Protein AF-A0A7S3WWC2-F1 (afdb_monomer_lite)

pLDDT: mean 83.63, std 16.4, range [34.94, 96.0]

Structure (mmCIF, N/CA/C/O backbone):
data_AF-A0A7S3WWC2-F1
#
_entry.id   AF-A0A7S3WWC2-F1
#
loop_
_atom_site.group_PDB
_atom_site.id
_atom_site.type_symbol
_atom_site.label_atom_id
_atom_site.label_alt_id
_atom_site.label_comp_id
_atom_site.label_asym_id
_atom_site.label_entity_id
_atom_site.label_seq_id
_atom_site.pdbx_PDB_ins_code
_atom_site.Cartn_x
_atom_site.Cartn_y
_atom_site.Cartn_z
_atom_site.occupancy
_atom_site.B_iso_or_equiv
_atom_site.auth_seq_id
_atom_site.auth_comp_id
_atom_site.auth_asym_id
_atom_site.auth_atom_id
_atom_site.pdbx_PDB_model_num
ATOM 1 N N . LEU A 1 1 ? -29.989 24.117 13.480 1.00 36.88 1 LEU A N 1
ATOM 2 C CA . LEU A 1 1 ? -30.142 22.883 12.676 1.00 36.88 1 LEU A CA 1
ATOM 3 C C . LEU A 1 1 ? -28.814 22.625 11.974 1.00 36.88 1 LEU A C 1
ATOM 5 O O . LEU A 1 1 ? -28.599 23.149 10.893 1.00 36.88 1 LEU A O 1
ATOM 9 N N . VAL A 1 2 ? -27.879 21.939 12.635 1.00 36.91 2 VAL A N 1
ATOM 10 C CA . VAL A 1 2 ? -26.539 21.663 12.088 1.00 36.91 2 VAL A CA 1
ATOM 11 C C . VAL A 1 2 ? -26.304 20.162 12.195 1.00 36.91 2 VAL A C 1
ATOM 13 O O . VAL A 1 2 ? -26.029 19.669 13.279 1.00 36.91 2 VAL A O 1
ATOM 16 N N . ALA A 1 3 ? -26.498 19.442 11.091 1.00 39.88 3 ALA A N 1
ATOM 17 C CA . ALA A 1 3 ? -26.140 18.028 10.934 1.00 39.88 3 ALA A CA 1
ATOM 18 C C . ALA A 1 3 ? -26.214 17.664 9.439 1.00 39.88 3 ALA A C 1
ATOM 20 O O . ALA A 1 3 ? -27.095 16.928 9.014 1.00 39.88 3 ALA A O 1
ATOM 21 N N . GLY A 1 4 ? -25.375 18.293 8.609 1.00 36.59 4 GLY A N 1
ATOM 22 C CA . GLY A 1 4 ? -25.427 18.102 7.151 1.00 36.59 4 GLY A CA 1
ATOM 23 C C . GLY A 1 4 ? -24.273 17.295 6.560 1.00 36.59 4 GLY A C 1
ATOM 24 O O . GLY A 1 4 ? -24.483 16.563 5.603 1.00 36.59 4 GLY A O 1
ATOM 25 N N . TYR A 1 5 ? -23.060 17.416 7.110 1.00 48.78 5 TYR A N 1
ATOM 26 C CA . TYR A 1 5 ? -21.857 16.984 6.383 1.00 48.78 5 TYR A CA 1
ATOM 27 C C . TYR A 1 5 ? -20.907 16.063 7.163 1.00 48.78 5 TYR A C 1
ATOM 29 O O . TYR A 1 5 ? -20.105 15.384 6.538 1.00 48.78 5 TYR A O 1
ATOM 37 N N . SER A 1 6 ? -21.038 15.946 8.488 1.00 50.78 6 SER A N 1
ATOM 38 C CA . SER A 1 6 ? -20.086 15.206 9.345 1.00 50.78 6 SER A CA 1
ATOM 39 C C . SER A 1 6 ? -20.382 13.704 9.521 1.00 50.78 6 SER A C 1
ATOM 41 O O . SER A 1 6 ? -19.984 13.126 10.524 1.00 50.78 6 SER A O 1
ATOM 43 N N . CYS A 1 7 ? -21.175 13.093 8.631 1.00 66.75 7 CYS A N 1
ATOM 44 C CA . CYS A 1 7 ? -21.543 11.667 8.735 1.00 66.75 7 CYS A CA 1
ATOM 45 C C . CYS A 1 7 ? -21.533 10.912 7.398 1.00 66.75 7 CYS A C 1
ATOM 47 O O . CYS A 1 7 ? -21.744 9.700 7.375 1.00 66.75 7 CYS A O 1
ATOM 49 N N . GLN A 1 8 ? -21.350 11.596 6.262 1.00 82.94 8 GLN A N 1
ATOM 50 C CA . GLN A 1 8 ? -21.331 10.907 4.967 1.00 82.94 8 GLN A CA 1
ATOM 51 C C . GLN A 1 8 ? -20.061 10.078 4.791 1.00 82.94 8 GLN A C 1
ATOM 53 O O . GLN A 1 8 ? -20.116 9.018 4.168 1.00 82.94 8 GLN A O 1
ATOM 58 N N . THR A 1 9 ? -18.941 10.542 5.344 1.00 86.00 9 THR A N 1
ATOM 59 C CA . THR A 1 9 ? -17.664 9.843 5.242 1.00 86.00 9 THR A CA 1
ATOM 60 C C . THR A 1 9 ? -17.705 8.534 6.018 1.00 86.00 9 THR A C 1
ATOM 62 O O . THR A 1 9 ? -17.464 7.490 5.417 1.00 86.00 9 THR A O 1
ATOM 65 N N . ALA A 1 10 ? -18.152 8.542 7.279 1.00 88.12 10 ALA A N 1
ATOM 66 C CA . ALA A 1 10 ? -18.334 7.311 8.047 1.00 88.12 10 ALA A CA 1
ATOM 67 C C . ALA A 1 10 ? -19.271 6.309 7.351 1.00 88.12 10 ALA A C 1
ATOM 69 O O . ALA A 1 10 ? -18.975 5.117 7.304 1.00 88.12 10 ALA A O 1
ATOM 70 N N . LEU A 1 11 ? -20.393 6.765 6.781 1.00 92.00 11 LEU A N 1
ATOM 71 C CA . LEU A 1 11 ? -21.329 5.877 6.079 1.00 92.00 11 LEU A CA 1
ATOM 72 C C . LEU A 1 11 ? -20.699 5.230 4.841 1.00 92.00 11 LEU A C 1
ATOM 74 O O . LEU A 1 11 ? -20.874 4.032 4.624 1.00 92.00 11 LEU A O 1
ATOM 78 N N . LYS A 1 12 ? -19.944 5.999 4.049 1.00 91.38 12 LYS A N 1
ATOM 79 C CA . LYS A 1 12 ? -19.232 5.470 2.880 1.00 91.38 12 LYS A CA 1
ATOM 80 C C . LYS A 1 12 ? 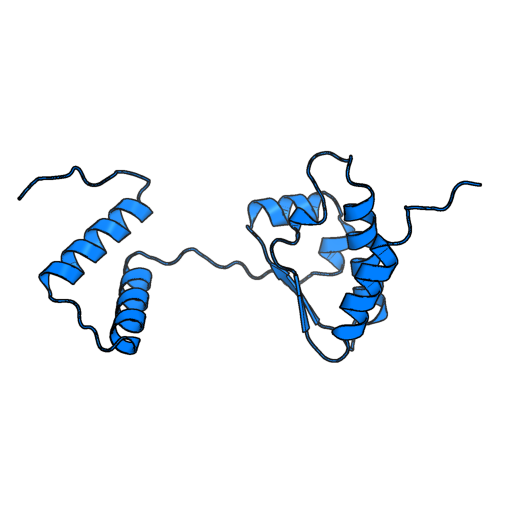-18.146 4.481 3.287 1.00 91.38 12 LYS A C 1
ATOM 82 O O . LYS A 1 12 ? -18.082 3.403 2.705 1.00 91.38 12 LYS A O 1
ATOM 87 N N . THR A 1 13 ? -17.347 4.807 4.304 1.00 92.38 13 THR A N 1
ATOM 88 C CA . THR A 1 13 ? -16.319 3.898 4.824 1.00 92.38 13 THR A CA 1
ATOM 89 C C . THR A 1 13 ? -16.938 2.587 5.292 1.00 92.38 13 THR A C 1
ATOM 91 O O . THR A 1 13 ? -16.457 1.523 4.915 1.00 92.38 13 THR A O 1
ATOM 94 N N . LYS A 1 14 ? -18.045 2.638 6.046 1.00 93.94 14 LYS A N 1
ATOM 95 C CA . LYS A 1 14 ? -18.757 1.428 6.477 1.00 93.94 14 LYS A CA 1
ATOM 96 C C . LYS A 1 14 ? -19.222 0.578 5.308 1.00 93.94 14 LYS A C 1
ATOM 98 O O . LYS A 1 14 ? -18.945 -0.610 5.313 1.00 93.94 14 LYS A O 1
ATOM 103 N N . ALA A 1 15 ? -19.864 1.179 4.309 1.00 94.88 15 ALA A N 1
ATOM 104 C CA . ALA A 1 15 ? -20.361 0.440 3.152 1.00 94.88 15 ALA A CA 1
ATOM 105 C C . ALA A 1 15 ? -19.233 -0.285 2.396 1.00 94.88 15 ALA A C 1
ATOM 107 O O . ALA A 1 15 ? -19.404 -1.427 1.975 1.00 94.88 15 ALA A O 1
ATOM 108 N N . VAL A 1 16 ? -18.063 0.352 2.261 1.00 94.44 16 VAL A N 1
ATOM 109 C CA . VAL A 1 16 ? -16.880 -0.277 1.651 1.00 94.44 16 VAL A CA 1
ATOM 110 C C . VAL A 1 16 ? -16.387 -1.448 2.501 1.00 94.44 16 VAL A C 1
ATOM 112 O O . VAL A 1 16 ? -16.157 -2.529 1.965 1.00 94.44 16 VAL A O 1
ATOM 115 N N . VAL A 1 17 ? -16.278 -1.272 3.819 1.00 94.75 17 VAL A N 1
ATOM 116 C CA . VAL A 1 17 ? -15.843 -2.352 4.715 1.00 94.75 17 VAL A CA 1
ATOM 117 C C . VAL A 1 17 ? -16.835 -3.518 4.714 1.00 94.75 17 VAL A C 1
ATOM 119 O O . VAL A 1 17 ? -16.425 -4.667 4.593 1.00 94.75 17 VAL A O 1
ATOM 122 N N . GLU A 1 18 ? -18.136 -3.232 4.777 1.00 95.31 18 GLU A N 1
ATOM 123 C CA . GLU A 1 18 ? -19.206 -4.233 4.717 1.00 95.31 18 GLU A CA 1
ATOM 124 C C . GLU A 1 18 ? -19.159 -5.038 3.414 1.00 95.31 18 GLU A C 1
ATOM 126 O O . GLU A 1 18 ? -19.364 -6.250 3.432 1.00 95.31 18 GLU A O 1
ATOM 131 N N . SER A 1 19 ? -18.823 -4.394 2.291 1.00 95.75 19 SER A N 1
ATOM 132 C CA . SER A 1 19 ? -18.663 -5.079 1.003 1.00 95.75 19 SER A CA 1
ATOM 133 C C . SER A 1 19 ? -17.462 -6.033 0.944 1.00 95.75 19 SER A C 1
ATOM 135 O O . SER A 1 19 ? -17.435 -6.911 0.084 1.00 95.75 19 SER A O 1
ATOM 137 N N . ALA A 1 20 ? -16.491 -5.879 1.851 1.00 95.81 20 ALA A N 1
ATOM 138 C CA . ALA A 1 20 ? -15.276 -6.690 1.928 1.00 95.81 20 ALA A CA 1
ATOM 139 C C . ALA A 1 20 ? -15.327 -7.781 3.018 1.00 95.81 20 ALA A C 1
ATOM 141 O O . ALA A 1 20 ? -14.365 -8.539 3.168 1.00 95.81 20 ALA A O 1
ATOM 142 N N . LEU A 1 21 ? -16.426 -7.876 3.780 1.00 95.62 21 LEU A N 1
ATOM 143 C CA . LEU A 1 21 ? -16.598 -8.911 4.803 1.00 95.62 21 LEU A CA 1
ATOM 144 C C . LEU A 1 21 ? -16.537 -10.315 4.188 1.00 95.62 21 LEU A C 1
ATOM 146 O O . LEU A 1 21 ? -17.079 -10.578 3.116 1.00 95.62 21 LEU A O 1
ATOM 150 N N . GLY A 1 22 ? -15.875 -11.228 4.891 1.00 95.31 22 GLY A N 1
ATOM 151 C CA . GLY A 1 22 ? -15.526 -12.566 4.415 1.00 95.31 22 GLY A CA 1
ATOM 152 C C . GLY A 1 22 ? -14.278 -12.608 3.525 1.00 95.31 22 GLY A C 1
ATOM 153 O O . GLY A 1 22 ? -13.942 -13.679 3.021 1.00 95.31 22 GLY A O 1
ATOM 154 N N . GLY A 1 23 ? -13.597 -11.477 3.314 1.00 95.50 23 GLY A N 1
ATOM 155 C CA . GLY A 1 23 ? -12.456 -11.366 2.409 1.00 95.50 23 GLY A CA 1
ATOM 156 C C . GLY A 1 23 ? -11.385 -10.379 2.874 1.00 95.50 23 GLY A C 1
ATOM 157 O O . GLY A 1 23 ? -11.065 -10.278 4.061 1.00 95.50 23 GLY A O 1
ATOM 158 N N . VAL A 1 24 ? -10.791 -9.688 1.897 1.00 95.62 24 VAL A N 1
ATOM 159 C CA . VAL A 1 24 ? -9.676 -8.757 2.099 1.00 95.62 24 VAL A CA 1
ATOM 160 C C . VAL A 1 24 ? -10.066 -7.366 1.607 1.00 95.62 24 VAL A C 1
ATOM 162 O O . VAL A 1 24 ? -10.484 -7.208 0.461 1.00 95.62 24 VAL A O 1
ATOM 165 N N . LEU A 1 25 ? -9.873 -6.355 2.452 1.00 96.00 25 LEU A N 1
ATOM 166 C CA . LEU A 1 25 ? -9.925 -4.947 2.072 1.00 96.00 25 LEU A CA 1
ATOM 167 C C . LEU A 1 25 ? -8.498 -4.422 1.891 1.00 96.00 25 LEU A C 1
ATOM 169 O O . LEU A 1 25 ? -7.747 -4.302 2.858 1.00 96.00 25 LEU A O 1
ATOM 173 N N . PHE A 1 26 ? -8.139 -4.095 0.653 1.00 95.69 26 PHE A N 1
ATOM 174 C CA . PHE A 1 26 ? -6.867 -3.457 0.324 1.00 95.69 26 PHE A CA 1
ATOM 175 C C . PHE A 1 26 ? -7.058 -1.943 0.201 1.00 95.69 26 PHE A C 1
ATOM 177 O O . PHE A 1 26 ? -7.907 -1.486 -0.566 1.00 95.69 26 PHE A O 1
ATOM 184 N N . VAL A 1 27 ? -6.281 -1.176 0.963 1.00 92.94 27 VAL A N 1
ATOM 185 C CA . VAL A 1 27 ? -6.289 0.289 0.954 1.00 92.94 27 VAL A CA 1
ATOM 186 C C . VAL A 1 27 ? -4.918 0.764 0.501 1.00 92.94 27 VAL A C 1
ATOM 188 O O . VAL A 1 27 ? -3.958 0.721 1.271 1.00 92.94 27 VAL A O 1
ATOM 191 N N . ASP A 1 28 ? -4.845 1.196 -0.753 1.00 93.25 28 ASP A N 1
ATOM 192 C CA . ASP A 1 28 ? -3.635 1.794 -1.308 1.00 93.25 28 ASP A CA 1
ATOM 193 C C . ASP A 1 28 ? -3.467 3.243 -0.840 1.00 93.25 28 ASP A C 1
ATOM 195 O O . ASP A 1 28 ? -4.454 3.921 -0.543 1.00 93.25 28 ASP A O 1
ATOM 199 N N . GLU A 1 29 ? -2.215 3.690 -0.759 1.00 90.75 29 GLU A N 1
ATOM 200 C CA . GLU A 1 29 ? -1.811 5.010 -0.264 1.00 90.75 29 GLU A CA 1
ATOM 201 C C . GLU A 1 29 ? -2.568 5.429 1.010 1.00 90.75 29 GLU A C 1
ATOM 203 O O . GLU A 1 29 ? -3.105 6.532 1.114 1.00 90.75 29 GLU A O 1
ATOM 208 N N . ALA A 1 30 ? -2.635 4.546 2.012 1.00 88.75 30 ALA A N 1
ATOM 209 C CA . ALA A 1 30 ? -3.503 4.725 3.181 1.00 88.75 30 ALA A CA 1
ATOM 210 C C . ALA A 1 30 ? -3.229 6.020 3.972 1.00 88.75 30 ALA A C 1
ATOM 212 O O . ALA A 1 30 ? -4.124 6.549 4.633 1.00 88.75 30 ALA A O 1
ATOM 213 N N . TYR A 1 31 ? -2.015 6.567 3.884 1.00 85.12 31 TYR A N 1
ATOM 214 C CA . TYR A 1 31 ? -1.658 7.865 4.460 1.00 85.12 31 TYR A CA 1
ATOM 215 C C . TYR A 1 31 ? -2.442 9.034 3.845 1.00 85.12 31 TYR A C 1
ATOM 217 O O . TYR A 1 31 ? -2.662 10.031 4.527 1.00 85.12 31 TYR A O 1
ATOM 225 N N . ALA A 1 32 ? -2.932 8.911 2.608 1.00 85.25 32 ALA A N 1
ATOM 226 C CA . ALA A 1 32 ? -3.764 9.920 1.957 1.00 85.25 32 ALA A CA 1
ATOM 227 C C . ALA A 1 32 ? -5.124 10.098 2.653 1.00 85.25 32 ALA A C 1
ATOM 229 O O . ALA A 1 32 ? -5.743 11.154 2.528 1.00 85.25 32 ALA A O 1
ATOM 230 N N . LEU A 1 33 ? -5.573 9.103 3.433 1.00 79.00 33 LEU A N 1
ATOM 231 C CA . LEU A 1 33 ? -6.769 9.223 4.270 1.00 79.00 33 LEU A CA 1
ATOM 232 C C . LEU A 1 33 ? -6.589 10.225 5.407 1.00 79.00 33 LEU A C 1
ATOM 234 O O . LEU A 1 33 ? -7.578 10.676 5.961 1.00 79.00 33 LEU A O 1
ATOM 238 N N . VAL A 1 34 ? -5.365 10.574 5.794 1.00 72.94 34 VAL A N 1
ATOM 239 C CA . VAL A 1 34 ? -5.114 11.595 6.808 1.00 72.94 34 VAL A CA 1
ATOM 240 C C . VAL A 1 34 ? -4.314 12.694 6.132 1.00 72.94 34 VAL A C 1
ATOM 242 O O . VAL A 1 34 ? -3.088 12.669 6.135 1.00 72.94 34 VAL A O 1
ATOM 245 N N . GLY A 1 35 ? -5.021 13.645 5.513 1.00 64.38 35 GLY A N 1
ATOM 246 C CA . GLY A 1 35 ? -4.391 14.778 4.836 1.00 64.38 35 GLY A CA 1
ATOM 247 C C . GLY A 1 35 ? -3.372 15.511 5.719 1.00 64.38 35 GLY A C 1
ATOM 248 O O . GLY A 1 35 ? -3.447 15.481 6.954 1.00 64.38 35 GLY A O 1
ATOM 249 N N . GLU A 1 36 ? -2.416 16.192 5.082 1.00 59.16 36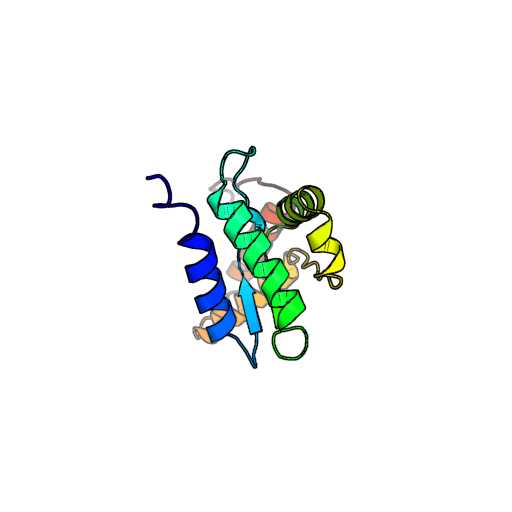 GLU A N 1
ATOM 250 C CA . GLU A 1 36 ? -1.396 16.952 5.804 1.00 59.16 36 GLU A CA 1
ATOM 251 C C . GLU A 1 36 ? -2.030 18.028 6.711 1.00 59.16 36 GLU A C 1
ATOM 253 O O . GLU A 1 36 ? -3.008 18.692 6.362 1.00 59.16 36 GLU A O 1
ATOM 258 N N . GLU A 1 37 ? -1.461 18.190 7.908 1.00 54.59 37 GLU A N 1
ATOM 259 C CA . GLU A 1 37 ? -1.765 19.273 8.853 1.00 54.59 37 GLU A CA 1
ATOM 260 C C . GLU A 1 37 ? -3.236 19.445 9.277 1.00 54.59 37 GLU A C 1
ATOM 262 O O . GLU A 1 37 ? -3.838 20.502 9.105 1.00 54.59 37 GLU A O 1
ATOM 267 N N . GLY A 1 38 ? -3.817 18.446 9.944 1.00 53.16 38 GLY A N 1
ATOM 268 C CA . GLY A 1 38 ? -4.870 18.663 10.952 1.00 53.16 38 GLY A CA 1
ATOM 269 C C . GLY A 1 38 ? -6.192 19.314 10.519 1.00 53.16 38 GLY A C 1
ATOM 270 O O . GLY A 1 38 ? -7.047 19.535 11.379 1.00 53.16 38 GLY A O 1
ATOM 271 N N . LYS A 1 39 ? -6.377 19.592 9.225 1.00 54.41 39 LYS A N 1
ATOM 272 C CA . LYS A 1 39 ? -7.548 20.261 8.638 1.00 54.41 39 LYS A CA 1
ATOM 273 C C . LYS A 1 39 ? -8.516 19.308 7.948 1.00 54.41 39 LYS A C 1
ATOM 275 O O . LYS A 1 39 ? -9.608 19.742 7.592 1.00 54.41 39 LYS A O 1
ATOM 280 N N . ASP A 1 40 ? -8.161 18.035 7.797 1.00 68.50 40 ASP A N 1
ATOM 281 C CA . ASP A 1 40 ? -9.045 17.055 7.176 1.00 68.50 40 ASP A CA 1
ATOM 282 C C . ASP A 1 40 ? -9.846 16.270 8.226 1.00 68.50 40 ASP A C 1
ATOM 284 O O . ASP A 1 40 ? -9.461 15.194 8.693 1.00 68.50 40 ASP A O 1
ATOM 288 N N . SER A 1 41 ? -10.971 16.849 8.656 1.00 75.75 41 SER A N 1
ATOM 289 C CA . SER A 1 41 ? -11.901 16.187 9.576 1.00 75.75 41 SER A CA 1
ATOM 290 C C . SER A 1 41 ? -12.562 14.958 8.954 1.00 75.75 41 SER A C 1
ATOM 292 O O . SER A 1 41 ? -12.935 14.046 9.687 1.00 75.75 41 SER A O 1
ATOM 294 N N . PHE A 1 42 ? -12.692 14.913 7.624 1.00 82.81 42 PHE A N 1
ATOM 295 C CA . PHE A 1 42 ? -13.306 13.789 6.922 1.00 82.81 42 PHE A CA 1
ATOM 296 C C . PHE A 1 42 ? -12.360 12.599 6.863 1.00 82.81 42 PHE A C 1
ATOM 298 O O . PHE A 1 42 ? -12.764 11.480 7.161 1.00 82.81 42 PHE A O 1
ATOM 305 N N . GLY A 1 43 ? -11.094 12.845 6.541 1.00 83.00 43 GLY A N 1
ATOM 306 C CA . GLY A 1 43 ? -10.071 11.812 6.523 1.00 83.00 43 GLY A CA 1
ATOM 307 C C . GLY A 1 43 ? -9.912 11.092 7.867 1.00 83.00 43 GLY A C 1
ATOM 308 O O . GLY A 1 43 ? -9.938 9.862 7.953 1.00 83.00 43 GLY A O 1
ATOM 309 N N . ARG A 1 44 ? -9.883 11.866 8.959 1.00 82.38 44 ARG A N 1
ATOM 310 C CA . ARG A 1 44 ? -9.888 11.316 10.324 1.00 82.38 44 ARG A CA 1
ATOM 311 C C . ARG A 1 44 ? -11.147 10.506 10.626 1.00 82.38 44 ARG A C 1
ATOM 313 O O . ARG A 1 44 ? -11.039 9.408 11.157 1.00 82.38 44 ARG A O 1
ATOM 320 N N . GLU A 1 45 ? -12.324 11.001 10.241 1.00 86.94 45 GLU A N 1
ATOM 321 C CA . GLU A 1 45 ? -13.590 10.273 10.406 1.00 86.94 45 GLU A CA 1
ATOM 322 C C . GLU A 1 45 ? -13.579 8.931 9.651 1.00 86.94 45 GLU A C 1
ATOM 324 O O . GLU A 1 45 ? -14.038 7.918 10.186 1.00 86.94 45 GLU A O 1
ATOM 329 N N . ALA A 1 46 ? -13.029 8.899 8.431 1.00 88.38 46 ALA A N 1
ATOM 330 C CA . ALA A 1 46 ? -12.848 7.665 7.671 1.00 88.38 46 ALA A CA 1
ATOM 331 C C . ALA A 1 46 ? -11.915 6.691 8.398 1.00 88.38 46 ALA A C 1
ATOM 333 O O . ALA A 1 46 ? -12.274 5.525 8.553 1.00 88.38 46 ALA A O 1
ATOM 334 N N . LEU A 1 47 ? -10.755 7.157 8.865 1.00 87.75 47 LEU A N 1
ATOM 335 C CA . LEU A 1 47 ? -9.781 6.317 9.559 1.00 87.75 47 LEU A CA 1
ATOM 336 C C . LEU A 1 47 ? -10.342 5.749 10.868 1.00 87.75 47 LEU A C 1
ATOM 338 O O . LEU A 1 47 ? -10.218 4.552 11.117 1.00 87.75 47 LEU A O 1
ATOM 342 N N . ASP A 1 48 ? -10.998 6.577 11.678 1.00 88.25 48 ASP A N 1
ATOM 343 C CA . ASP A 1 48 ? -11.599 6.150 12.945 1.00 88.25 48 ASP A CA 1
ATOM 344 C C . ASP A 1 48 ? -12.730 5.142 12.709 1.00 88.25 48 ASP A C 1
ATOM 346 O O . ASP A 1 48 ? -12.856 4.143 13.423 1.00 88.25 48 ASP A O 1
ATOM 350 N N . THR A 1 49 ? -13.533 5.365 11.666 1.00 91.19 49 THR A N 1
ATOM 351 C CA . THR A 1 49 ? -14.577 4.421 11.262 1.00 91.19 49 THR A CA 1
ATOM 352 C C . THR A 1 49 ? -13.973 3.100 10.792 1.00 91.19 49 THR A C 1
ATOM 354 O O . THR A 1 49 ? -14.453 2.044 11.200 1.00 91.19 49 THR A O 1
ATOM 357 N N . LEU A 1 50 ? -12.913 3.138 9.981 1.00 91.50 50 LEU A N 1
ATOM 358 C CA . LEU A 1 50 ? -12.199 1.947 9.522 1.00 91.50 50 LEU A CA 1
ATOM 359 C C . LEU A 1 50 ? -11.628 1.164 10.708 1.00 91.50 50 LEU A C 1
ATOM 361 O O . LEU A 1 50 ? -11.885 -0.029 10.822 1.00 91.50 50 LEU A O 1
ATOM 365 N N . LEU A 1 51 ? -10.919 1.835 11.618 1.00 90.12 51 LEU A N 1
ATOM 366 C CA . LEU A 1 51 ? -10.336 1.233 12.820 1.00 90.12 51 LEU A CA 1
ATOM 367 C C . LEU A 1 51 ? -11.378 0.519 13.675 1.00 90.12 51 LEU A C 1
ATOM 369 O O . LEU A 1 51 ? -11.148 -0.607 14.114 1.00 90.12 51 LEU A O 1
ATOM 373 N N . LYS A 1 52 ? -12.532 1.158 13.880 1.00 91.56 52 LYS A N 1
ATOM 374 C CA . LYS A 1 52 ? -13.640 0.548 14.608 1.00 91.56 52 LYS A CA 1
ATOM 375 C C . LYS A 1 52 ? -14.146 -0.714 13.907 1.00 91.56 52 LYS A C 1
ATOM 377 O O . LYS A 1 52 ? -14.327 -1.735 14.556 1.00 91.56 52 LYS A O 1
ATOM 382 N N . MET A 1 53 ? -14.352 -0.660 12.593 1.00 92.62 53 MET A N 1
ATOM 383 C CA . MET A 1 53 ? -14.863 -1.808 11.838 1.00 92.62 53 MET A CA 1
ATOM 384 C C . MET A 1 53 ? -13.852 -2.965 11.797 1.00 92.62 53 MET A C 1
ATOM 386 O O . MET A 1 53 ? -14.250 -4.120 11.892 1.00 92.62 53 MET A O 1
ATOM 390 N N . VAL A 1 54 ? -12.549 -2.676 11.716 1.00 91.06 54 VAL A N 1
ATOM 391 C CA . VAL A 1 54 ? -11.483 -3.692 11.822 1.00 91.06 54 VAL A CA 1
ATOM 392 C C . VAL A 1 54 ? -11.547 -4.420 13.162 1.00 91.06 54 VAL A C 1
ATOM 394 O O . VAL A 1 54 ? -11.341 -5.629 13.222 1.00 91.06 54 VAL A O 1
ATOM 397 N N . GLU A 1 55 ? -11.850 -3.701 14.240 1.00 91.38 55 GLU A N 1
ATOM 398 C CA . GLU A 1 55 ? -11.990 -4.292 15.569 1.00 91.38 55 GLU A CA 1
ATOM 399 C C . GLU A 1 55 ? -13.284 -5.102 15.718 1.00 91.38 55 GLU A C 1
ATOM 401 O O . GLU A 1 55 ? -13.241 -6.229 16.219 1.00 91.38 55 GLU A O 1
ATOM 406 N N . ASP A 1 56 ? -14.404 -4.569 15.222 1.00 93.62 56 ASP A N 1
ATOM 407 C CA . ASP A 1 56 ? -15.719 -5.218 15.262 1.00 93.62 56 ASP A CA 1
ATOM 408 C C . ASP A 1 56 ? -15.743 -6.515 14.420 1.00 93.62 56 ASP A C 1
ATOM 410 O O . ASP A 1 56 ? -16.336 -7.510 14.839 1.00 93.62 56 ASP A O 1
ATOM 414 N N . PHE A 1 57 ? -15.054 -6.543 13.271 1.00 94.00 57 PHE A N 1
ATOM 415 C CA . PHE A 1 57 ? -15.059 -7.656 12.305 1.00 94.00 57 PHE A CA 1
ATOM 416 C C . PHE A 1 57 ? -13.723 -8.404 12.200 1.00 94.00 57 PHE A C 1
ATOM 418 O O . PHE A 1 57 ? -13.429 -9.029 11.183 1.00 94.00 57 PHE A O 1
ATOM 425 N N . ARG A 1 58 ? -12.910 -8.395 13.262 1.00 89.44 58 ARG A N 1
ATOM 426 C CA . ARG A 1 58 ? -11.545 -8.964 13.277 1.00 89.44 58 ARG A CA 1
ATOM 427 C C . ARG A 1 58 ? -11.415 -10.446 12.883 1.00 89.44 58 ARG A C 1
ATOM 429 O O . ARG A 1 58 ? -10.302 -10.905 12.648 1.00 89.44 58 ARG A O 1
ATOM 436 N N . THR A 1 59 ? -12.503 -11.219 12.904 1.00 92.94 59 THR A N 1
ATOM 437 C CA . THR A 1 59 ? -12.515 -12.640 12.502 1.00 92.94 59 THR A CA 1
ATOM 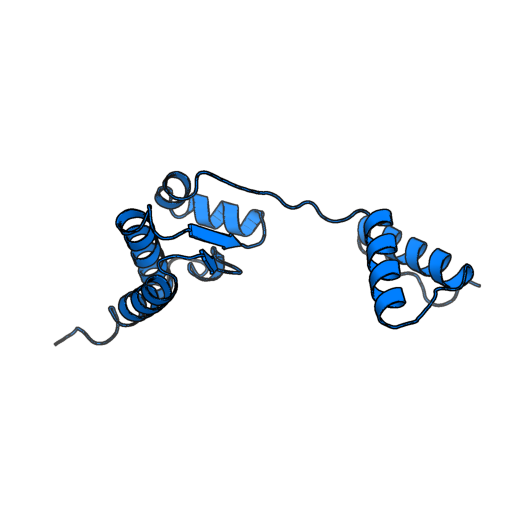438 C C . THR A 1 59 ? -12.894 -12.848 11.042 1.00 92.94 59 THR A C 1
ATOM 440 O O . THR A 1 59 ? -12.548 -13.882 10.477 1.00 92.94 59 THR A O 1
ATOM 443 N N . ASP A 1 60 ? -13.581 -11.873 10.447 1.00 94.69 60 ASP A N 1
ATOM 444 C CA . ASP A 1 60 ? -14.262 -12.019 9.160 1.00 94.69 60 ASP A CA 1
ATOM 445 C C . ASP A 1 60 ? -13.678 -11.071 8.101 1.00 94.69 60 ASP A C 1
ATOM 447 O O . ASP A 1 60 ? -14.093 -11.106 6.948 1.00 94.69 60 ASP A O 1
ATOM 451 N N . LEU A 1 61 ? -12.721 -10.218 8.471 1.00 94.44 61 LEU A N 1
ATOM 452 C CA . LEU A 1 61 ? -12.111 -9.229 7.593 1.00 94.44 61 LEU A CA 1
ATOM 453 C C . LEU A 1 61 ? -10.598 -9.181 7.798 1.00 94.44 61 LEU A C 1
ATOM 455 O O . LEU A 1 61 ? -10.114 -9.004 8.917 1.00 94.44 61 LEU A O 1
ATOM 459 N N . VAL A 1 62 ? -9.855 -9.238 6.696 1.00 94.00 62 VAL A N 1
ATOM 460 C CA . VAL A 1 62 ? -8.435 -8.871 6.662 1.00 94.00 62 VAL A CA 1
ATOM 461 C C . VAL A 1 62 ? -8.307 -7.500 6.009 1.00 94.00 62 VAL A C 1
ATOM 463 O O . VAL A 1 62 ? -8.838 -7.282 4.923 1.00 94.00 62 VAL A O 1
ATOM 466 N N . VAL A 1 63 ? -7.589 -6.574 6.644 1.00 94.19 63 VAL A N 1
ATOM 467 C CA . VAL A 1 63 ? -7.305 -5.252 6.066 1.00 94.19 63 VAL A CA 1
ATOM 468 C C . VAL A 1 63 ? -5.815 -5.115 5.810 1.00 94.19 63 VAL A C 1
ATOM 470 O O . VAL A 1 63 ? -5.005 -5.336 6.708 1.00 94.19 63 VAL A O 1
ATOM 473 N N . VAL A 1 64 ? -5.466 -4.728 4.587 1.00 94.75 64 VAL A N 1
ATOM 474 C CA . VAL A 1 64 ? -4.092 -4.470 4.156 1.00 94.75 64 VAL A CA 1
ATOM 475 C C . VAL A 1 64 ? -3.980 -2.993 3.808 1.00 94.75 64 VAL A C 1
ATOM 477 O O . VAL A 1 64 ? -4.658 -2.519 2.898 1.00 94.75 64 VAL A O 1
ATOM 480 N N . LEU A 1 65 ? -3.140 -2.274 4.550 1.00 93.25 65 LEU A N 1
ATOM 481 C CA . LEU A 1 65 ? -2.786 -0.890 4.251 1.00 93.25 65 LEU A CA 1
ATOM 482 C C . LEU A 1 65 ? -1.465 -0.884 3.483 1.00 93.25 65 LEU A C 1
ATOM 484 O O . LEU A 1 65 ? -0.494 -1.482 3.947 1.00 93.25 65 LEU A O 1
ATOM 488 N N . ALA A 1 66 ? -1.432 -0.204 2.344 1.00 93.44 66 ALA A N 1
ATOM 489 C CA . ALA A 1 66 ? -0.237 -0.032 1.533 1.00 93.44 66 ALA A CA 1
ATOM 490 C C . ALA A 1 66 ? 0.114 1.451 1.380 1.00 93.44 66 ALA A C 1
ATOM 492 O O . ALA A 1 66 ? -0.729 2.339 1.530 1.00 93.44 66 ALA A O 1
ATOM 493 N N . GLY A 1 67 ? 1.390 1.710 1.120 1.00 92.38 67 GLY A N 1
ATOM 494 C CA . GLY A 1 67 ? 1.925 3.047 0.926 1.00 92.38 67 GLY A CA 1
ATOM 495 C C . GLY A 1 67 ? 3.438 3.083 1.105 1.00 92.38 67 GLY A C 1
ATOM 496 O O . GLY A 1 67 ? 4.049 2.103 1.530 1.00 92.38 67 GLY A O 1
ATOM 497 N N . TYR A 1 68 ? 4.036 4.232 0.804 1.00 90.75 68 TYR A N 1
ATOM 498 C CA . TYR A 1 68 ? 5.456 4.475 1.031 1.00 90.75 68 TYR A CA 1
ATOM 499 C C . TYR A 1 68 ? 5.811 4.419 2.522 1.00 90.75 68 TYR A C 1
ATOM 501 O O . TYR A 1 68 ? 5.078 4.939 3.369 1.00 90.75 68 TYR A O 1
ATOM 509 N N . SER A 1 69 ? 6.954 3.803 2.844 1.00 89.19 69 SER A N 1
ATOM 510 C CA . SER A 1 69 ? 7.349 3.488 4.223 1.00 89.19 69 SER A CA 1
ATOM 511 C C . SER A 1 69 ? 7.354 4.717 5.134 1.00 89.19 69 SER A C 1
ATOM 513 O O . SER A 1 69 ? 6.788 4.685 6.224 1.00 89.19 69 SER A O 1
ATOM 515 N N . ARG A 1 70 ? 7.912 5.839 4.666 1.00 89.50 70 ARG A N 1
ATOM 516 C CA . ARG A 1 70 ? 8.024 7.077 5.453 1.00 89.50 70 ARG A CA 1
ATOM 517 C C . ARG A 1 70 ? 6.659 7.705 5.749 1.00 89.50 70 ARG A C 1
ATOM 519 O O . ARG A 1 70 ? 6.431 8.263 6.820 1.00 89.50 70 ARG A O 1
ATOM 526 N N . GLU A 1 71 ? 5.752 7.665 4.791 1.00 89.38 71 GLU A N 1
ATOM 527 C CA . GLU A 1 71 ? 4.402 8.200 4.892 1.00 89.38 71 GLU A CA 1
ATOM 528 C C . GLU A 1 71 ? 3.546 7.322 5.812 1.00 89.38 71 GLU A C 1
ATOM 530 O O . GLU A 1 71 ? 2.803 7.840 6.649 1.00 89.38 71 GLU A O 1
ATOM 535 N N . MET A 1 72 ? 3.714 6.000 5.728 1.00 89.75 72 MET A N 1
ATOM 536 C CA . MET A 1 72 ? 3.089 5.043 6.639 1.00 89.75 72 MET A CA 1
ATOM 537 C C . MET A 1 72 ? 3.588 5.218 8.077 1.00 89.75 72 MET A C 1
ATOM 539 O O . MET A 1 72 ? 2.778 5.225 9.004 1.00 89.75 72 MET A O 1
ATOM 543 N N . GLU A 1 73 ? 4.886 5.440 8.293 1.00 88.19 73 GLU A N 1
ATOM 544 C CA . GLU A 1 73 ? 5.430 5.759 9.620 1.00 88.19 73 GLU A CA 1
ATOM 545 C C . GLU A 1 73 ? 4.764 6.996 10.229 1.00 88.19 73 GLU A C 1
ATOM 547 O O . GLU A 1 73 ? 4.280 6.933 11.363 1.00 88.19 73 GLU A O 1
ATOM 552 N N . LYS A 1 74 ? 4.651 8.089 9.462 1.00 86.19 74 LYS A N 1
ATOM 553 C CA . LYS A 1 74 ? 3.948 9.307 9.900 1.00 86.19 74 LYS A CA 1
ATOM 554 C C . LYS A 1 74 ? 2.488 9.027 10.255 1.00 86.19 74 LYS A C 1
ATOM 556 O O . LYS A 1 74 ? 1.990 9.547 11.253 1.00 86.19 74 LYS A O 1
ATOM 561 N N . LEU A 1 75 ? 1.800 8.203 9.464 1.00 84.25 75 LEU A N 1
ATOM 562 C CA . LEU A 1 75 ? 0.420 7.800 9.735 1.00 84.25 75 LEU A CA 1
ATOM 563 C C . LEU A 1 75 ? 0.314 7.047 11.075 1.00 84.25 75 LEU A C 1
ATOM 565 O O . LEU A 1 75 ? -0.556 7.355 11.894 1.00 84.25 75 LEU A O 1
ATOM 569 N N . PHE A 1 76 ? 1.227 6.108 11.337 1.00 85.06 76 PHE A N 1
ATOM 570 C CA . PHE A 1 76 ? 1.279 5.357 12.595 1.00 85.06 76 PHE A CA 1
ATOM 571 C C . PHE A 1 76 ? 1.663 6.214 13.808 1.00 85.06 76 PHE A C 1
ATOM 573 O O . PHE A 1 76 ? 1.242 5.912 14.925 1.00 85.06 76 PHE A O 1
ATOM 580 N N . GLU A 1 77 ? 2.471 7.258 13.623 1.00 83.62 77 GLU A N 1
ATOM 581 C CA . GLU A 1 77 ? 2.789 8.237 14.670 1.00 83.62 77 GLU A CA 1
ATOM 582 C C . GLU A 1 77 ? 1.603 9.157 14.980 1.00 83.62 77 GLU A C 1
ATOM 584 O O . GLU A 1 77 ? 1.353 9.473 16.144 1.00 83.62 77 GLU A O 1
ATOM 589 N N . ALA A 1 78 ? 0.838 9.550 13.958 1.00 77.06 78 ALA A N 1
ATOM 590 C CA . ALA A 1 78 ? -0.318 10.428 14.108 1.00 77.06 78 ALA A CA 1
ATOM 591 C C . ALA A 1 78 ? -1.479 9.771 14.873 1.00 77.06 78 ALA A C 1
ATOM 593 O O . ALA A 1 78 ? -2.231 10.466 15.559 1.00 77.06 78 ALA A O 1
ATOM 594 N N . ASN A 1 79 ? -1.635 8.446 14.772 1.00 74.94 79 ASN A N 1
ATOM 595 C CA . ASN A 1 79 ? -2.651 7.698 15.506 1.00 74.94 79 ASN A CA 1
ATOM 596 C C . ASN A 1 79 ? -2.063 6.411 16.119 1.00 74.94 79 ASN A C 1
ATOM 598 O O . ASN A 1 79 ? -2.049 5.365 15.463 1.00 74.94 79 ASN A O 1
ATOM 602 N N . PRO A 1 80 ? -1.649 6.440 17.403 1.00 77.38 80 PRO A N 1
ATOM 603 C CA . PRO A 1 80 ? -1.116 5.268 18.102 1.00 77.38 80 PRO A CA 1
ATOM 604 C C . PRO A 1 80 ? -2.057 4.052 18.095 1.00 77.38 80 PRO A C 1
ATOM 606 O O . PRO A 1 80 ? -1.596 2.914 18.197 1.00 77.38 80 PRO A O 1
ATOM 609 N N . GLY A 1 81 ? -3.370 4.274 17.940 1.00 80.19 81 GLY A N 1
ATOM 610 C CA . GLY A 1 81 ? -4.365 3.212 17.806 1.00 80.19 81 GLY A CA 1
ATOM 611 C C . GLY A 1 81 ? -4.091 2.292 16.614 1.00 80.19 81 GLY A C 1
ATOM 612 O O . GLY A 1 81 ? -4.279 1.080 16.737 1.00 80.19 81 GLY A O 1
ATOM 613 N N . LEU A 1 82 ? -3.546 2.820 15.511 1.00 82.69 82 LEU A N 1
ATOM 614 C CA . LEU A 1 82 ? -3.217 2.036 14.318 1.00 82.69 82 LEU A CA 1
ATOM 615 C C . LEU A 1 82 ? -2.193 0.939 14.605 1.00 82.69 82 LEU A C 1
ATOM 617 O O . LEU A 1 82 ? -2.416 -0.203 14.219 1.00 82.69 82 LEU A O 1
ATOM 621 N N . ARG A 1 83 ? -1.122 1.235 15.353 1.00 84.12 83 ARG A N 1
ATOM 622 C CA . ARG A 1 83 ? -0.068 0.243 15.652 1.00 84.12 83 ARG A CA 1
ATOM 623 C C . ARG A 1 83 ? -0.604 -0.983 16.393 1.00 84.12 83 ARG A C 1
ATOM 625 O O . ARG A 1 83 ? -0.087 -2.079 16.229 1.00 84.12 83 ARG A O 1
ATOM 632 N N . SER A 1 84 ? -1.653 -0.807 17.197 1.00 85.62 84 SER A N 1
ATOM 633 C CA . SER A 1 84 ? -2.277 -1.917 17.925 1.00 85.62 84 SER A CA 1
ATOM 634 C C . SER A 1 84 ? -3.231 -2.764 17.073 1.00 85.62 84 SER A C 1
ATOM 636 O O . SER A 1 84 ? -3.403 -3.944 17.368 1.00 85.62 84 SER A O 1
ATOM 638 N N . ARG A 1 85 ? -3.847 -2.184 16.030 1.00 87.06 85 ARG A N 1
ATOM 639 C CA . ARG A 1 85 ? -4.760 -2.893 15.110 1.00 87.06 85 ARG A CA 1
ATOM 640 C C . ARG A 1 85 ? -4.030 -3.485 13.897 1.00 87.06 85 ARG A C 1
ATOM 642 O O . ARG A 1 85 ? -4.526 -4.441 13.314 1.00 87.06 85 ARG A O 1
ATOM 649 N N . PHE A 1 86 ? -2.845 -2.972 13.569 1.00 88.06 86 PHE A N 1
ATOM 650 C CA . PHE A 1 86 ? -1.994 -3.430 12.468 1.00 88.06 86 PHE A CA 1
ATOM 651 C C . PHE A 1 86 ? -0.624 -3.893 12.994 1.00 88.06 86 PHE A C 1
ATOM 653 O O . PHE A 1 86 ? 0.367 -3.177 12.856 1.00 88.06 86 PHE A O 1
ATOM 660 N N . PRO A 1 87 ? -0.549 -5.074 13.639 1.00 85.38 87 PRO A N 1
ATOM 661 C CA . PRO A 1 87 ? 0.692 -5.572 14.236 1.00 85.38 87 PRO A CA 1
ATOM 662 C C . PRO A 1 87 ? 1.687 -6.130 13.207 1.00 85.38 87 PRO A C 1
ATOM 664 O O . PRO A 1 87 ? 2.873 -6.249 13.505 1.00 85.38 87 PRO A O 1
ATOM 667 N N . THR A 1 88 ? 1.215 -6.510 12.018 1.00 90.38 88 THR A N 1
ATOM 668 C CA . THR A 1 88 ? 2.046 -7.074 10.952 1.00 90.38 88 THR A CA 1
ATOM 669 C C . THR A 1 88 ? 2.416 -5.978 9.966 1.00 90.38 88 THR A C 1
ATOM 671 O O . THR A 1 88 ? 1.547 -5.444 9.282 1.00 90.38 88 THR A O 1
ATOM 674 N N . VAL A 1 89 ? 3.709 -5.675 9.884 1.00 89.62 89 VAL A N 1
ATOM 675 C CA . VAL A 1 89 ? 4.281 -4.757 8.897 1.00 89.62 89 VAL A CA 1
ATOM 676 C C . VAL A 1 89 ? 5.162 -5.576 7.964 1.00 89.62 89 VAL A C 1
ATOM 678 O O . VAL A 1 89 ? 6.006 -6.343 8.427 1.00 89.62 89 VAL A O 1
ATOM 681 N N . LEU A 1 90 ? 4.921 -5.443 6.663 1.00 92.12 90 LEU A N 1
ATOM 682 C CA . LEU A 1 90 ? 5.741 -6.034 5.613 1.00 92.12 90 LEU A CA 1
ATOM 683 C C . LEU A 1 90 ? 6.408 -4.889 4.860 1.00 92.12 90 LEU A C 1
ATOM 685 O O . LEU A 1 90 ? 5.716 -4.045 4.294 1.00 92.12 90 LEU A O 1
ATOM 689 N N . GLU A 1 91 ? 7.735 -4.857 4.888 1.00 90.75 91 GLU A N 1
ATOM 690 C CA . GLU A 1 91 ? 8.532 -3.905 4.121 1.00 90.75 91 GLU A CA 1
ATOM 691 C C . GLU A 1 91 ? 8.958 -4.564 2.810 1.00 90.75 91 GLU A C 1
ATOM 693 O O . GLU A 1 91 ? 9.358 -5.730 2.790 1.00 90.75 91 GLU A O 1
ATOM 698 N N . PHE A 1 92 ? 8.813 -3.823 1.714 1.00 91.00 92 PHE A N 1
ATOM 699 C CA . PHE A 1 92 ? 9.225 -4.251 0.385 1.00 91.00 92 PHE A CA 1
ATOM 700 C C . PHE A 1 92 ? 10.414 -3.397 -0.033 1.00 91.00 92 PHE A C 1
ATOM 702 O O . PHE A 1 92 ? 10.276 -2.183 -0.180 1.00 91.00 92 PHE A O 1
ATOM 709 N N . ASP A 1 93 ? 11.566 -4.039 -0.195 1.00 89.50 93 ASP A N 1
ATOM 710 C CA . ASP A 1 93 ? 12.775 -3.380 -0.672 1.00 89.50 93 ASP A CA 1
ATOM 711 C C . ASP A 1 93 ? 12.681 -3.076 -2.173 1.00 89.50 93 ASP A C 1
ATOM 713 O O . ASP A 1 93 ? 12.018 -3.787 -2.937 1.00 89.50 93 ASP A O 1
ATOM 717 N N . ASP A 1 94 ? 13.382 -2.026 -2.603 1.00 90.25 94 ASP A N 1
ATOM 718 C CA . ASP A 1 94 ? 13.563 -1.743 -4.023 1.00 90.25 94 ASP A CA 1
ATOM 719 C C . ASP A 1 94 ? 14.338 -2.883 -4.701 1.00 90.25 94 ASP A C 1
ATOM 721 O O . ASP A 1 94 ? 15.320 -3.404 -4.165 1.00 90.25 94 ASP A O 1
ATOM 725 N N . TYR A 1 95 ? 13.940 -3.227 -5.927 1.00 92.44 95 TYR A N 1
ATOM 726 C CA . TYR A 1 95 ? 14.656 -4.215 -6.729 1.00 92.44 95 TYR A CA 1
ATOM 727 C C . TYR A 1 95 ? 16.073 -3.747 -7.080 1.00 92.44 95 TYR A C 1
ATOM 729 O O . TYR A 1 95 ? 16.304 -2.602 -7.484 1.00 92.44 95 TYR A O 1
ATOM 737 N N . SER A 1 96 ? 17.022 -4.677 -7.028 1.00 93.25 96 SER A N 1
ATOM 738 C CA . SER A 1 96 ? 18.364 -4.475 -7.565 1.00 93.25 96 SER A CA 1
ATOM 739 C C . SER A 1 96 ? 18.336 -4.275 -9.090 1.00 93.25 96 SER A C 1
ATOM 741 O O . SER A 1 96 ? 17.425 -4.749 -9.777 1.00 93.25 96 SER A O 1
ATOM 743 N N . PRO A 1 97 ? 19.350 -3.610 -9.676 1.00 94.06 97 PRO A N 1
ATOM 744 C CA . PRO A 1 97 ? 19.468 -3.491 -11.130 1.00 94.06 97 PRO A CA 1
ATOM 745 C C . PRO A 1 97 ? 19.430 -4.836 -11.865 1.00 94.06 97 PRO A C 1
ATOM 747 O O . PRO A 1 97 ? 18.964 -4.906 -13.001 1.00 94.06 97 PRO A O 1
ATOM 750 N N . GLU A 1 98 ? 19.940 -5.891 -11.235 1.00 93.12 98 GLU A N 1
ATOM 751 C CA . GLU A 1 98 ? 19.933 -7.256 -11.745 1.00 93.12 98 GLU A CA 1
ATOM 752 C C . GLU A 1 98 ? 18.517 -7.850 -11.746 1.00 93.12 98 GLU A C 1
ATOM 754 O O . GLU A 1 98 ? 18.078 -8.335 -12.786 1.00 93.12 98 GLU A O 1
ATOM 759 N N . GLU A 1 99 ? 17.765 -7.723 -10.650 1.00 94.56 99 GLU A N 1
ATOM 760 C CA . GLU A 1 99 ? 16.362 -8.163 -10.582 1.00 94.56 99 GLU A CA 1
ATOM 761 C C . GLU A 1 99 ? 15.475 -7.385 -11.563 1.00 94.56 99 GLU A C 1
ATOM 763 O O . GLU A 1 99 ? 14.641 -7.969 -12.251 1.00 94.56 99 GLU A O 1
ATOM 768 N N . LEU A 1 100 ? 15.692 -6.073 -11.711 1.00 95.00 100 LEU A N 1
ATOM 769 C CA . LEU A 1 100 ? 14.984 -5.257 -12.703 1.00 95.00 100 LEU A CA 1
ATOM 770 C C . LEU A 1 100 ? 15.267 -5.711 -14.140 1.00 95.00 100 LEU A C 1
ATOM 772 O O . LEU A 1 100 ? 14.375 -5.661 -14.989 1.00 95.00 100 LEU A O 1
ATOM 776 N N . LEU A 1 101 ? 16.492 -6.160 -14.427 1.00 94.62 101 LEU A N 1
ATOM 777 C CA . LEU A 1 101 ? 16.847 -6.705 -15.735 1.00 94.62 101 LEU A CA 1
ATOM 778 C C . LEU A 1 101 ? 16.136 -8.041 -15.993 1.00 94.62 101 LEU A C 1
ATOM 780 O O . LEU A 1 101 ? 15.650 -8.266 -17.101 1.00 94.62 101 LEU A O 1
ATOM 784 N N . GLU A 1 102 ? 16.037 -8.901 -14.979 1.00 94.56 102 GLU A N 1
ATOM 785 C CA . GLU A 1 102 ? 15.288 -10.158 -15.058 1.00 94.56 102 GLU A CA 1
ATOM 786 C C . GLU A 1 102 ? 13.792 -9.913 -15.280 1.00 94.56 102 GLU A C 1
ATOM 788 O O . GLU A 1 102 ? 13.199 -10.515 -16.177 1.00 94.56 102 GLU A O 1
ATOM 793 N N . ILE A 1 103 ? 13.195 -8.977 -14.534 1.00 94.81 103 ILE A N 1
ATOM 794 C CA . ILE A 1 103 ? 11.795 -8.563 -14.702 1.00 94.81 103 ILE A CA 1
ATOM 795 C C . ILE A 1 103 ? 11.567 -8.030 -16.119 1.00 94.81 103 ILE A C 1
ATOM 797 O O . ILE A 1 103 ? 10.634 -8.464 -16.794 1.00 94.81 103 ILE A O 1
ATOM 801 N N . ALA A 1 104 ? 12.439 -7.147 -16.616 1.00 94.00 104 ALA A N 1
ATOM 802 C CA . ALA A 1 104 ? 12.343 -6.635 -17.980 1.00 94.00 104 ALA A CA 1
ATOM 803 C C . ALA A 1 104 ? 12.429 -7.762 -19.024 1.00 94.00 104 ALA A C 1
ATOM 805 O O . ALA A 1 104 ? 11.659 -7.775 -19.984 1.00 94.00 104 ALA A O 1
ATOM 806 N N . GLY A 1 105 ? 13.317 -8.739 -18.822 1.00 93.38 105 GLY A N 1
ATOM 807 C CA . GLY A 1 105 ? 13.407 -9.928 -19.668 1.00 93.38 105 GLY A CA 1
ATOM 808 C C . GLY A 1 105 ? 12.120 -10.761 -19.665 1.00 93.38 105 GLY A C 1
ATOM 809 O O . GLY A 1 105 ? 11.650 -11.158 -20.731 1.00 93.38 105 GLY A O 1
ATOM 810 N N . GLN A 1 106 ? 11.517 -10.980 -18.492 1.00 94.06 106 GLN A N 1
ATOM 811 C CA . GLN A 1 106 ? 10.237 -11.687 -18.349 1.00 94.06 106 GLN A CA 1
ATOM 812 C C . GLN A 1 106 ? 9.096 -10.955 -19.070 1.00 94.06 106 GLN A C 1
ATOM 814 O O . GLN A 1 106 ? 8.325 -11.589 -19.788 1.00 94.06 106 GLN A O 1
ATOM 819 N N . MET A 1 107 ? 9.014 -9.628 -18.930 1.00 94.81 107 MET A N 1
ATOM 820 C CA . MET A 1 107 ? 8.003 -8.805 -19.607 1.00 94.81 107 MET A CA 1
ATOM 821 C C . MET A 1 107 ? 8.146 -8.880 -21.131 1.00 94.81 107 MET A C 1
ATOM 823 O O . MET A 1 107 ? 7.171 -9.115 -21.837 1.00 94.81 107 MET A O 1
ATOM 827 N N . LEU A 1 108 ? 9.371 -8.761 -21.650 1.00 94.56 108 LEU A N 1
ATOM 828 C CA . LEU A 1 108 ? 9.624 -8.847 -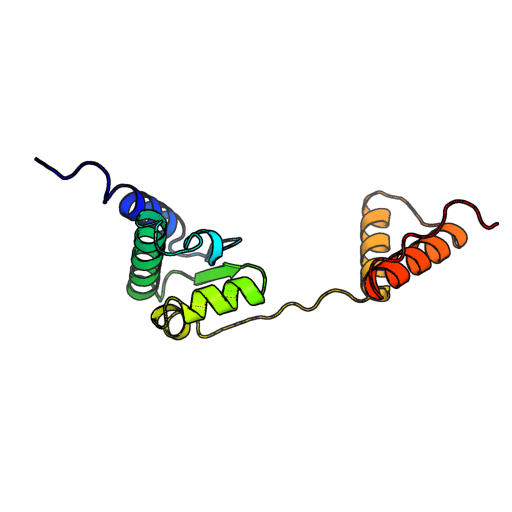23.091 1.00 94.56 108 LEU A CA 1
ATOM 829 C C . LEU A 1 108 ? 9.293 -10.231 -23.653 1.00 94.56 108 LEU A C 1
ATOM 831 O O . LEU A 1 108 ? 8.747 -10.326 -24.749 1.00 94.56 108 LEU A O 1
ATOM 835 N N . LEU A 1 109 ? 9.570 -11.298 -22.901 1.00 92.56 109 LEU A N 1
ATOM 836 C CA . LEU A 1 109 ? 9.234 -12.657 -23.316 1.00 92.56 109 LEU A CA 1
ATOM 837 C C . LEU A 1 109 ? 7.714 -12.862 -23.432 1.00 92.56 109 LEU A C 1
ATOM 839 O O . LEU A 1 109 ? 7.269 -13.537 -24.361 1.00 92.56 109 LEU A O 1
ATOM 843 N N . GLN A 1 110 ? 6.922 -12.266 -22.531 1.00 93.56 110 GLN A N 1
ATOM 844 C CA . GLN A 1 110 ? 5.454 -12.284 -22.615 1.00 93.56 110 GLN A CA 1
ATOM 845 C C . GLN A 1 110 ? 4.945 -11.598 -23.890 1.00 93.56 110 GLN A C 1
ATOM 847 O O . GLN A 1 110 ? 3.990 -12.077 -24.500 1.00 93.56 110 GLN A O 1
ATOM 852 N N . ASP A 1 111 ? 5.643 -10.556 -24.341 1.00 93.75 111 ASP A N 1
ATOM 853 C CA . ASP A 1 111 ? 5.368 -9.846 -25.593 1.00 93.75 111 ASP A CA 1
ATOM 854 C C . ASP A 1 111 ? 6.041 -10.484 -26.826 1.00 93.75 111 ASP A C 1
ATOM 856 O O . ASP A 1 111 ? 6.029 -9.915 -27.920 1.00 93.75 111 ASP A O 1
ATOM 860 N N . VAL A 1 112 ? 6.629 -11.679 -26.683 1.00 93.81 112 VAL A N 1
ATOM 861 C CA . VAL A 1 112 ? 7.334 -12.408 -27.757 1.00 93.81 112 VAL A CA 1
ATOM 862 C C . VAL A 1 112 ? 8.512 -11.601 -28.336 1.00 93.81 112 VAL A C 1
ATOM 864 O O . VAL A 1 112 ? 8.867 -11.703 -29.511 1.00 93.81 112 VAL A O 1
ATOM 867 N N . MET A 1 113 ? 9.152 -10.792 -27.496 1.00 93.44 113 MET A N 1
ATOM 868 C CA . MET A 1 113 ? 10.347 -10.018 -27.812 1.00 93.44 113 MET A CA 1
ATOM 869 C C . MET A 1 113 ? 11.578 -10.607 -27.121 1.00 93.44 113 MET A C 1
ATOM 871 O O . MET A 1 113 ? 11.506 -11.160 -26.026 1.00 93.44 113 MET A O 1
ATOM 875 N N . MET A 1 114 ? 12.741 -10.456 -27.758 1.00 89.06 114 MET A N 1
ATOM 876 C CA . MET A 1 114 ? 14.029 -10.816 -27.164 1.00 89.06 114 MET A CA 1
ATOM 877 C C . MET A 1 114 ? 14.997 -9.643 -27.245 1.00 89.06 114 MET A C 1
ATOM 879 O O . MET A 1 114 ? 15.085 -8.965 -28.272 1.00 89.06 114 MET A O 1
ATOM 883 N N . LEU A 1 115 ? 15.753 -9.428 -26.169 1.00 88.88 115 LEU A N 1
ATOM 884 C CA . LEU A 1 115 ? 16.861 -8.482 -26.180 1.00 88.88 115 LEU A CA 1
ATOM 885 C C . LEU A 1 115 ? 18.028 -9.072 -26.969 1.00 88.88 115 LEU A C 1
ATOM 887 O O . LEU A 1 115 ? 18.411 -10.226 -26.786 1.00 88.88 115 LEU A O 1
ATOM 891 N N . SER A 1 116 ? 18.620 -8.257 -27.840 1.00 93.88 116 SER A N 1
ATOM 892 C CA . SER A 1 116 ? 19.965 -8.540 -28.328 1.00 93.88 116 SER A CA 1
ATOM 893 C C . SER A 1 116 ? 20.973 -8.295 -27.203 1.00 93.88 116 SER A C 1
ATOM 895 O O . SER A 1 116 ? 20.717 -7.502 -26.295 1.00 93.88 116 SER A O 1
ATOM 897 N N . GLN A 1 117 ? 22.151 -8.910 -27.299 1.00 92.75 117 GLN A N 1
ATOM 898 C CA . GLN A 1 117 ? 23.217 -8.731 -26.309 1.00 92.75 117 GLN A CA 1
ATOM 899 C C . GLN A 1 117 ? 23.552 -7.246 -26.067 1.00 92.75 117 GLN A C 1
ATOM 901 O O . GLN A 1 117 ? 23.651 -6.804 -24.926 1.00 92.75 117 GLN A O 1
ATOM 906 N N . ALA A 1 118 ? 23.634 -6.449 -27.138 1.00 94.88 118 ALA A N 1
ATOM 907 C CA . ALA A 1 118 ? 23.897 -5.013 -27.038 1.00 94.88 118 ALA A CA 1
ATOM 908 C C . ALA A 1 118 ? 22.769 -4.243 -26.320 1.00 94.88 118 ALA A C 1
ATOM 910 O O . ALA A 1 118 ? 23.032 -3.289 -25.586 1.00 94.88 118 ALA A O 1
ATOM 911 N N . ALA A 1 119 ? 21.509 -4.645 -26.518 1.00 93.44 119 ALA A N 1
ATOM 912 C CA . ALA A 1 119 ? 20.367 -4.017 -25.858 1.00 93.44 119 ALA A CA 1
ATOM 913 C C . ALA A 1 119 ? 20.331 -4.349 -24.359 1.00 93.44 119 ALA A C 1
ATOM 915 O O . ALA A 1 119 ? 20.070 -3.464 -23.545 1.00 93.44 119 ALA A O 1
ATOM 916 N N . GLU A 1 120 ? 20.645 -5.592 -23.993 1.00 93.38 120 GLU A N 1
ATOM 917 C CA . GLU A 1 120 ? 20.740 -6.026 -22.598 1.00 93.38 120 GLU A CA 1
ATOM 918 C C . GLU A 1 120 ? 21.855 -5.282 -21.849 1.00 93.38 120 GLU A C 1
ATOM 920 O O . GLU A 1 120 ? 21.621 -4.743 -20.766 1.00 93.38 120 GLU A O 1
ATOM 925 N N . GLU A 1 121 ? 23.049 -5.171 -22.441 1.00 93.94 121 GLU A N 1
ATOM 926 C CA . GLU A 1 121 ? 24.166 -4.416 -21.859 1.00 93.94 121 GLU A CA 1
ATOM 927 C C . GLU A 1 121 ? 23.803 -2.941 -21.651 1.00 93.94 121 GLU A C 1
ATOM 929 O O . GLU A 1 121 ? 24.082 -2.363 -20.592 1.00 93.94 121 GLU A O 1
ATOM 934 N N . LYS A 1 122 ? 23.116 -2.334 -22.629 1.00 94.88 122 LYS A N 1
ATOM 935 C CA . LYS A 1 122 ? 22.654 -0.950 -22.516 1.00 94.88 122 LYS A CA 1
ATOM 936 C C . LYS A 1 122 ? 21.615 -0.789 -21.411 1.00 94.88 122 LYS A C 1
ATOM 938 O O . LYS A 1 122 ? 21.722 0.152 -20.624 1.00 94.88 122 LYS A O 1
ATOM 943 N N . LEU A 1 123 ? 20.642 -1.695 -21.330 1.00 93.94 123 LEU A N 1
ATOM 944 C CA . LEU A 1 123 ? 19.601 -1.676 -20.305 1.00 93.94 123 LEU A CA 1
ATOM 945 C C . LEU A 1 123 ? 20.205 -1.834 -18.905 1.00 93.94 123 LEU A C 1
ATOM 947 O O . LEU A 1 123 ? 19.927 -1.017 -18.029 1.00 93.94 123 LEU A O 1
ATOM 951 N N . ARG A 1 124 ? 21.117 -2.795 -18.717 1.00 94.25 124 ARG A N 1
ATOM 952 C CA . ARG A 1 124 ? 21.853 -2.990 -17.458 1.00 94.25 124 ARG A CA 1
ATOM 953 C C . ARG A 1 124 ? 22.601 -1.724 -17.036 1.00 94.25 124 ARG A C 1
ATOM 955 O O . ARG A 1 124 ? 22.553 -1.340 -15.869 1.00 94.25 124 ARG A O 1
ATOM 962 N N . SER A 1 125 ? 23.276 -1.056 -17.974 1.00 93.94 125 SER A N 1
ATOM 963 C CA . SER A 1 1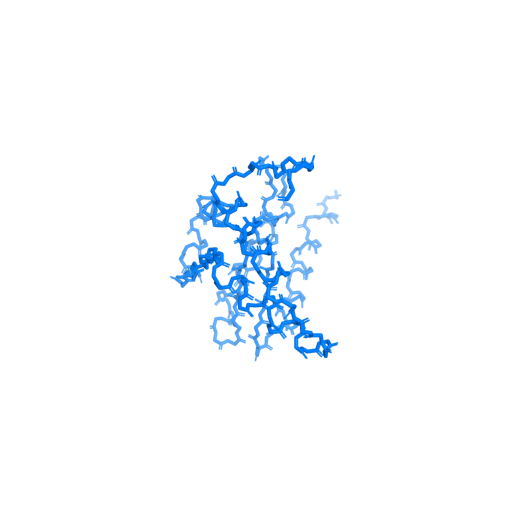25 ? 23.983 0.203 -17.705 1.00 93.94 125 SER A CA 1
ATOM 964 C C . SER A 1 125 ? 23.033 1.314 -17.242 1.00 93.94 125 SER A C 1
ATOM 966 O O . SER A 1 125 ? 23.327 1.998 -16.259 1.00 93.94 125 SER A O 1
ATOM 968 N N . VAL A 1 126 ? 21.877 1.464 -17.897 1.00 94.56 126 VAL A N 1
ATOM 969 C CA . VAL A 1 126 ? 20.860 2.456 -17.513 1.00 94.56 126 VAL A CA 1
ATOM 970 C C . VAL A 1 126 ? 20.301 2.154 -16.124 1.00 94.56 126 VAL A C 1
ATOM 972 O O . VAL A 1 126 ? 20.291 3.048 -15.279 1.00 94.56 126 VAL A O 1
ATOM 975 N N . LEU A 1 127 ? 19.909 0.908 -15.849 1.00 93.69 127 LEU A N 1
ATOM 976 C CA . LEU A 1 127 ? 19.347 0.507 -14.554 1.00 93.69 127 LEU A CA 1
ATOM 977 C C . LEU A 1 127 ? 20.329 0.761 -13.403 1.00 93.69 127 LEU A C 1
ATOM 979 O O . LEU A 1 127 ? 19.961 1.362 -12.396 1.00 93.69 127 LEU A O 1
ATOM 983 N N . ARG A 1 128 ? 21.609 0.414 -13.584 1.00 93.31 128 ARG A N 1
ATOM 984 C CA . ARG A 1 128 ? 22.653 0.706 -12.589 1.00 93.31 128 ARG A CA 1
ATOM 985 C C . ARG A 1 128 ? 22.840 2.204 -12.358 1.00 93.31 128 ARG A C 1
ATOM 987 O O . ARG A 1 128 ? 22.984 2.618 -11.213 1.00 93.31 128 ARG A O 1
ATOM 994 N N . SER A 1 129 ? 22.795 3.018 -13.417 1.00 92.62 129 SER A N 1
ATOM 995 C CA . SER A 1 129 ? 22.923 4.479 -13.291 1.00 92.62 129 SER A CA 1
ATOM 996 C C . SER A 1 129 ? 21.777 5.113 -12.496 1.00 92.62 129 SER A C 1
ATOM 998 O O . SER A 1 129 ? 21.999 6.061 -11.742 1.00 92.62 129 SER A O 1
ATOM 1000 N N . LEU A 1 130 ? 20.565 4.563 -12.630 1.00 87.94 130 LEU A N 1
ATOM 1001 C CA . LEU A 1 130 ? 19.387 5.006 -11.888 1.00 87.94 130 LEU A CA 1
ATOM 1002 C C . LEU A 1 130 ? 19.490 4.613 -10.410 1.00 87.94 130 LEU A C 1
ATOM 1004 O O . LEU A 1 130 ? 19.225 5.453 -9.553 1.00 87.94 130 LEU A O 1
ATOM 1008 N N . ALA A 1 131 ? 19.967 3.399 -10.118 1.00 81.31 131 ALA A N 1
ATOM 1009 C CA . ALA A 1 131 ? 20.151 2.910 -8.751 1.00 81.31 131 ALA A CA 1
ATOM 1010 C C . ALA A 1 131 ? 21.226 3.680 -7.960 1.00 81.31 131 ALA A C 1
ATOM 1012 O O . ALA A 1 131 ? 21.093 3.873 -6.757 1.00 81.31 131 ALA A O 1
ATOM 1013 N N . THR A 1 132 ? 22.279 4.177 -8.617 1.00 74.44 132 THR A N 1
ATOM 1014 C CA . THR A 1 132 ? 23.335 4.975 -7.958 1.00 74.44 132 THR A CA 1
ATOM 1015 C C . THR A 1 132 ? 23.001 6.466 -7.810 1.00 74.44 132 THR A C 1
ATOM 1017 O O . THR A 1 132 ? 23.833 7.235 -7.332 1.00 74.44 132 THR A O 1
ATOM 1020 N N . GLY A 1 133 ? 21.794 6.883 -8.205 1.00 56.38 133 GLY A N 1
ATOM 1021 C CA . GLY A 1 133 ? 21.321 8.262 -8.125 1.00 56.38 133 GLY A CA 1
ATOM 1022 C C . GLY A 1 133 ? 21.517 9.050 -9.423 1.00 56.38 133 GLY A C 1
ATOM 1023 O O . GLY A 1 133 ? 22.585 9.596 -9.681 1.00 56.38 133 GLY A O 1
ATOM 1024 N N . GLY A 1 134 ? 20.445 9.170 -10.213 1.00 48.44 134 GLY A N 1
ATOM 1025 C CA . GLY A 1 134 ? 20.112 10.363 -11.011 1.00 48.44 134 GLY A CA 1
ATOM 1026 C C . GLY A 1 134 ? 21.104 10.892 -12.062 1.00 48.44 134 GLY A C 1
ATOM 1027 O O . GLY A 1 134 ? 20.851 11.957 -12.630 1.00 48.44 134 GLY A O 1
ATOM 1028 N N . ALA A 1 135 ? 22.208 10.214 -12.371 1.00 42.53 135 ALA A N 1
ATOM 1029 C CA . ALA A 1 135 ? 23.118 10.659 -13.420 1.00 42.53 135 ALA A CA 1
ATOM 1030 C C . ALA A 1 135 ? 22.565 10.246 -14.791 1.00 42.53 135 ALA A C 1
ATOM 1032 O O . ALA A 1 135 ? 22.813 9.143 -15.274 1.00 42.53 135 ALA A O 1
ATOM 1033 N N . LYS A 1 136 ? 21.803 11.152 -15.423 1.00 44.06 136 LYS A N 1
ATOM 1034 C CA . LYS A 1 136 ? 21.391 11.050 -16.833 1.00 44.06 136 LYS A CA 1
ATOM 1035 C C . LYS A 1 136 ? 22.577 10.553 -17.680 1.00 44.06 136 LYS A C 1
ATOM 1037 O O . LYS A 1 136 ? 23.608 11.235 -17.688 1.00 44.06 136 LYS A O 1
ATOM 1042 N N . PRO A 1 137 ? 22.454 9.451 -18.442 1.00 45.94 137 PRO A N 1
ATOM 10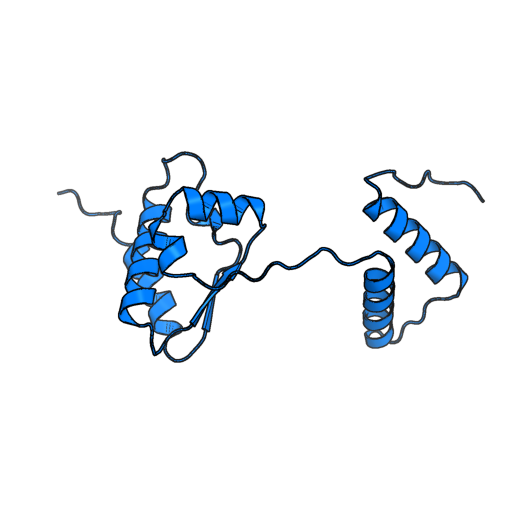43 C CA . PRO A 1 137 ? 23.453 9.140 -19.451 1.00 45.94 137 PRO A CA 1
ATOM 1044 C C . PRO A 1 137 ? 23.487 10.300 -20.453 1.00 45.94 137 PRO A C 1
ATOM 1046 O O . PRO A 1 137 ? 22.450 10.697 -20.995 1.00 45.94 137 PRO A O 1
ATOM 1049 N N . LYS A 1 138 ? 24.667 10.899 -20.658 1.00 41.50 138 LYS A N 1
ATOM 1050 C CA . LYS A 1 138 ? 24.842 11.938 -21.678 1.00 41.50 138 LYS A CA 1
ATOM 1051 C C . LYS A 1 138 ? 24.499 11.341 -23.050 1.00 41.50 138 LYS A C 1
ATOM 1053 O O . LYS A 1 138 ? 24.947 10.234 -23.351 1.00 41.50 138 LYS A O 1
ATOM 1058 N N . PRO A 1 139 ? 23.715 12.041 -23.886 1.00 38.00 139 PRO A N 1
ATOM 1059 C CA . PRO A 1 139 ? 23.451 11.577 -25.235 1.00 38.00 139 PRO A CA 1
ATOM 1060 C C . PRO A 1 139 ? 24.725 11.741 -26.073 1.00 38.00 139 PRO A C 1
ATOM 1062 O O . PRO A 1 139 ? 25.173 12.864 -26.293 1.00 38.00 139 PRO A O 1
ATOM 1065 N N . GLY A 1 140 ? 25.283 10.620 -26.539 1.00 58.00 140 GLY A N 1
ATOM 1066 C CA . GLY A 1 140 ? 26.276 10.599 -27.617 1.00 58.00 140 GLY A CA 1
ATOM 1067 C C . GLY A 1 140 ? 27.738 10.385 -27.223 1.00 58.00 140 GLY A C 1
ATOM 1068 O O . GLY A 1 140 ? 28.581 11.170 -27.641 1.00 58.00 140 GLY A O 1
ATOM 1069 N N . GLU A 1 141 ? 28.063 9.296 -26.528 1.00 34.94 141 GLU A N 1
ATOM 1070 C CA . GLU A 1 141 ? 29.398 8.691 -26.668 1.00 34.94 141 GLU A CA 1
ATOM 1071 C C . GLU A 1 141 ? 29.252 7.268 -27.234 1.00 34.94 141 GLU A C 1
ATOM 1073 O O . GLU A 1 141 ? 28.248 6.616 -26.923 1.00 34.94 141 GLU A O 1
ATOM 1078 N N . PRO A 1 142 ? 30.158 6.884 -28.156 1.00 48.78 142 PRO A N 1
ATOM 1079 C CA . PRO A 1 142 ? 29.966 5.835 -29.162 1.00 48.78 142 PRO A CA 1
ATOM 1080 C C . PRO A 1 142 ? 29.759 4.428 -28.600 1.00 48.78 142 PRO A C 1
ATOM 1082 O O . PRO A 1 142 ? 30.316 4.121 -27.522 1.00 48.78 142 PRO A O 1
#

Sequence (142 aa):
LVAGYSCQTALKTKAVVESALGGVLFVDEAYALVGEEGKDSFGREALDTLLKMVEDFRTDLVVVLAGYSREMEKLFEANPGLRSRFPTVLEFDDYSPEELLEIAGQMLLQDVMMLSQAAEEKLRSVLRSLATGGAKPKPGEP

Organism: NCBI:txid141414

Radius of gyration: 22.14 Å; chains: 1; bounding box: 60×36×47 Å

Secondary structure (DSSP, 8-state):
---SSTTHHHHHHHHHHHHTTTSEEEETTGGGGS-STT--HHHHHHHHHHHHHHHHTTTT-EEEE---HHHHHHHHHH-HHHHHH-------PPPPHHHHHHHHHHHHHHTT----HHHHHHHHHHHHHHHTT---PPS---

InterPro domains:
  IPR000641 CbxX/CfxQ [PR00819] (12-31)
  IPR000641 CbxX/CfxQ [PR00819] (43-55)
  IPR000641 CbxX/CfxQ [PR00819] (64-81)
  IPR000641 CbxX/CfxQ [PR00819] (81-100)
  IPR003959 ATPase, AAA-type, core [PF00004] (18-93)
  IPR027417 P-loop containing nucleoside triphosphate hydrolase [G3DSA:3.40.50.300] (1-93)
  IPR027417 P-loop containing nucleoside triphosphate hydrolase [SSF52540] (19-110)
  IPR050773 CbxX/CfxQ RuBisCO activation and ESX secretion [PTHR43392] (1-130)

Foldseek 3Di:
DDDDPLCPLLVVLVVLQVVQFQHEAEAEQLLVLPDPDDPCSSSVSSVVSNLVSCVVRVPGYHYHYYDDPVSVVVVCVVDVSVCVSCVDDDDDDDDDLVVVLVVVQVVCVVVVHDDDPVRSVVSSVVSVVVVVDDDPDDPDDD